Protein AF-A0A5C6EEV6-F1 (afdb_monomer)

Solvent-accessible surface area (backbone atoms only — not comparable to full-atom values): 4755 Å² total; per-residue (Å²): 141,78,89,85,50,84,76,34,47,80,43,80,44,99,87,72,50,76,46,81,44,50,64,81,59,52,49,53,50,89,84,60,71,77,63,37,88,82,46,83,65,99,47,82,29,12,73,93,49,71,52,62,24,36,58,57,30,21,68,72,32,91,93,51,54,90,68,80,84,80,78,131

Nearest PDB structures (foldseek):
  9gc3-assembly1_A  TM=4.993E-01  e=8.397E+00  Saccharomyces cerevisiae
  8i9r-assembly1_CC  TM=3.781E-01  e=3.489E+00  Thermochaetoides thermophila DSM 1495
  8i9p-assembly1_CC  TM=3.829E-01  e=5.413E+00  Thermochaetoides thermophila DSM 1495

Organism: NCBI:txid2528015

Foldseek 3Di:
DDDDDAQFDWDQAPVRDTDTDGPPDQQADPPDDAQDPPDPDPDCNDPPHQGRTPLVSQRPDPVHDSDDPPDD

Sequence (72 aa):
MSSRHSGGVHVLMGDGAVKFITDSIEAGSRNAGMVWNGATGIGPRAPGKESPYGLWGALGTRANKEIASLDD

Radius of gyration: 13.97 Å; Cα contacts (8 Å, |Δi|>4): 89; chains: 1; bounding box: 31×33×35 Å

Mean predicted aligned error: 6.58 Å

pLDDT: mean 82.89, std 12.67, range [43.72, 95.19]

Secondary structure (DSSP, 8-state):
-----TT-EEEE-TTS-EEEE-TT-----TTPPPP-TT--SSSTTSTTPPPTTHHHHHHH-TT--S------

InterPro domains:
  IPR011453 Domain of unknown function DUF1559 [PF07596] (1-27)
  IPR027558 Prepilin-type processing-associated H-X9-DG C-terminal domain [TIGR04294] (1-22)

Structure (mmCIF, N/CA/C/O backbone):
data_AF-A0A5C6EEV6-F1
#
_entry.id   AF-A0A5C6EEV6-F1
#
loop_
_atom_site.group_PDB
_atom_site.id
_atom_site.type_symbol
_atom_site.label_atom_id
_atom_site.label_alt_id
_atom_site.label_comp_id
_atom_site.label_asym_id
_atom_site.label_entity_id
_atom_site.label_seq_id
_atom_site.pdbx_PDB_ins_code
_atom_site.Cartn_x
_atom_site.Cartn_y
_atom_site.Cartn_z
_atom_site.occupancy
_atom_site.B_iso_or_equiv
_atom_site.auth_seq_id
_atom_site.auth_comp_id
_atom_site.auth_asym_id
_atom_site.auth_atom_id
_atom_site.pdbx_PDB_model_num
ATOM 1 N N . MET A 1 1 ? -13.621 -12.712 -9.944 1.00 44.94 1 MET A N 1
ATOM 2 C CA . MET A 1 1 ? -13.953 -13.070 -8.547 1.00 44.94 1 MET A CA 1
ATOM 3 C C . MET A 1 1 ? -13.207 -12.094 -7.642 1.00 44.94 1 MET A C 1
ATOM 5 O O . MET A 1 1 ? -12.056 -11.813 -7.945 1.00 44.94 1 MET A O 1
ATOM 9 N N . SER A 1 2 ? -13.850 -11.480 -6.648 1.00 66.50 2 SER A N 1
ATOM 10 C CA . SER A 1 2 ? -13.235 -10.447 -5.792 1.00 66.50 2 SER A CA 1
ATOM 11 C C . SER A 1 2 ? -13.786 -10.576 -4.374 1.00 66.50 2 SER A C 1
ATOM 13 O O . SER A 1 2 ? -14.973 -10.857 -4.210 1.00 66.50 2 SER A O 1
ATOM 15 N N . SER A 1 3 ? -12.926 -10.409 -3.370 1.00 62.25 3 SER A N 1
ATOM 16 C CA . SER A 1 3 ? -13.329 -10.356 -1.965 1.00 62.25 3 SER A CA 1
ATOM 17 C C . SER A 1 3 ? -14.151 -9.093 -1.709 1.00 62.25 3 SER A C 1
ATOM 19 O O . SER A 1 3 ? -13.723 -7.995 -2.052 1.00 62.25 3 SER A O 1
ATOM 21 N N . AR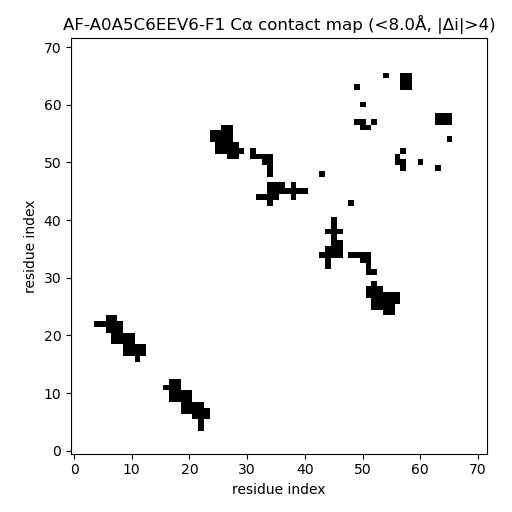G A 1 4 ? -15.340 -9.249 -1.119 1.00 73.94 4 ARG A N 1
ATOM 22 C CA . ARG A 1 4 ? -16.267 -8.151 -0.807 1.00 73.94 4 ARG A CA 1
ATOM 23 C C . ARG A 1 4 ? -16.248 -7.857 0.689 1.00 73.94 4 ARG A C 1
ATOM 25 O O . ARG A 1 4 ? -17.105 -8.330 1.426 1.00 73.94 4 ARG A O 1
ATOM 32 N N . HIS A 1 5 ? -15.253 -7.093 1.118 1.00 80.19 5 HIS A N 1
ATOM 33 C CA . HIS A 1 5 ? -15.167 -6.563 2.474 1.00 80.19 5 HIS A CA 1
ATOM 34 C C . HIS A 1 5 ? -15.628 -5.109 2.468 1.00 80.19 5 HIS A C 1
ATOM 36 O O . HIS A 1 5 ? -14.850 -4.208 2.176 1.00 80.19 5 HIS A O 1
ATOM 42 N N . SER A 1 6 ? -16.918 -4.904 2.735 1.00 82.69 6 SER A N 1
ATOM 43 C CA . SER A 1 6 ? -17.495 -3.562 2.804 1.00 82.69 6 SER A CA 1
ATOM 44 C C . SER A 1 6 ? -16.809 -2.763 3.909 1.00 82.69 6 SER A C 1
ATOM 46 O O . SER A 1 6 ? -16.728 -3.229 5.046 1.00 82.69 6 SER A O 1
ATOM 48 N N . GLY A 1 7 ? -16.324 -1.571 3.580 1.00 86.88 7 GLY A N 1
ATOM 49 C CA . GLY A 1 7 ? -15.652 -0.667 4.511 1.00 86.88 7 GLY A CA 1
ATOM 50 C C . GLY A 1 7 ? -14.157 -0.928 4.699 1.00 86.88 7 GLY A C 1
ATOM 51 O O . GLY A 1 7 ? -13.448 0.011 5.048 1.00 86.88 7 GLY A O 1
ATOM 52 N N . GLY A 1 8 ? -13.655 -2.140 4.433 1.00 92.06 8 GLY A N 1
ATOM 53 C CA . GLY A 1 8 ? -12.221 -2.442 4.472 1.00 92.06 8 GLY A CA 1
ATOM 54 C C . GLY A 1 8 ? -11.816 -3.681 5.273 1.00 92.06 8 GLY A C 1
ATOM 55 O O . GLY A 1 8 ? -12.628 -4.545 5.619 1.00 92.06 8 GLY A O 1
ATOM 56 N N . VAL A 1 9 ? -10.514 -3.776 5.544 1.00 93.38 9 VAL A N 1
ATOM 57 C CA . VAL A 1 9 ? -9.861 -4.897 6.233 1.00 93.38 9 VAL A CA 1
ATOM 58 C C . VAL A 1 9 ? -8.744 -4.414 7.154 1.00 93.38 9 VAL A C 1
ATOM 60 O O . VAL A 1 9 ? -8.126 -3.377 6.926 1.00 93.38 9 VAL A O 1
ATOM 63 N N . HIS A 1 10 ? -8.439 -5.208 8.178 1.00 95.12 10 HIS A N 1
ATOM 64 C CA . HIS A 1 10 ? -7.206 -5.053 8.944 1.00 95.12 10 HIS A CA 1
ATOM 65 C C . HIS A 1 10 ? -6.073 -5.815 8.252 1.00 95.12 10 HIS A C 1
ATOM 67 O O . HIS A 1 10 ? -6.225 -6.994 7.932 1.00 95.12 10 HIS A O 1
ATOM 73 N N . VAL A 1 11 ? -4.941 -5.148 8.033 1.00 92.69 11 VAL A N 1
ATOM 74 C CA . VAL A 1 11 ? -3.765 -5.695 7.347 1.00 92.69 11 VAL A CA 1
ATOM 75 C C . VAL A 1 11 ? -2.573 -5.688 8.296 1.00 92.69 11 VAL A C 1
ATOM 77 O O . VAL A 1 11 ? -2.282 -4.668 8.921 1.00 92.69 11 VAL A O 1
ATOM 80 N N . LEU A 1 12 ? -1.890 -6.832 8.393 1.00 93.81 12 LEU A N 1
ATOM 81 C CA . LEU A 1 12 ? -0.604 -6.952 9.077 1.00 93.81 12 LEU A CA 1
ATOM 82 C C . LEU A 1 12 ? 0.508 -6.439 8.159 1.00 93.81 12 LEU A C 1
ATOM 84 O O . LEU A 1 12 ? 0.673 -6.920 7.037 1.00 93.81 12 LEU A O 1
ATOM 88 N N . MET A 1 13 ? 1.275 -5.484 8.661 1.00 90.75 13 MET A N 1
ATOM 89 C CA . MET A 1 13 ? 2.430 -4.902 7.996 1.00 90.75 13 MET A CA 1
ATOM 90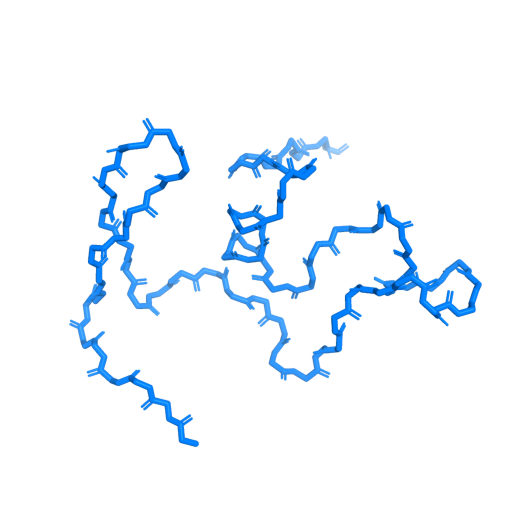 C C . MET A 1 13 ? 3.698 -5.702 8.324 1.00 90.75 13 MET A C 1
ATOM 92 O O . MET A 1 13 ? 3.764 -6.419 9.324 1.00 90.75 13 MET A O 1
ATOM 96 N N . GLY A 1 14 ? 4.732 -5.573 7.489 1.00 85.81 14 GLY A N 1
ATOM 97 C CA . GLY A 1 14 ? 5.993 -6.306 7.668 1.00 85.81 14 GLY A CA 1
ATOM 98 C C . GLY A 1 14 ? 6.772 -5.948 8.942 1.00 85.81 14 GLY A C 1
ATOM 99 O O . GLY A 1 14 ? 7.617 -6.729 9.368 1.00 85.81 14 GLY A O 1
ATOM 100 N N . ASP A 1 15 ? 6.481 -4.801 9.557 1.00 90.12 15 ASP A N 1
ATOM 101 C CA . ASP A 1 15 ? 7.048 -4.345 10.834 1.00 90.12 15 ASP A CA 1
ATOM 102 C C . ASP A 1 15 ? 6.248 -4.817 12.066 1.00 90.12 15 ASP A C 1
ATOM 104 O O . ASP A 1 15 ? 6.609 -4.501 13.198 1.00 90.12 15 ASP A O 1
ATOM 108 N N . GLY A 1 16 ? 5.172 -5.583 11.864 1.00 92.25 16 GLY A N 1
ATOM 109 C CA . GLY A 1 16 ? 4.297 -6.078 12.926 1.00 92.25 16 GLY A CA 1
ATOM 110 C C . GLY A 1 16 ? 3.132 -5.150 13.279 1.00 92.25 16 GLY A C 1
ATOM 111 O O . GLY A 1 16 ? 2.273 -5.543 14.071 1.00 92.25 16 GLY A O 1
ATOM 112 N N . ALA A 1 17 ? 3.045 -3.952 12.692 1.00 93.06 17 ALA A N 1
ATOM 113 C CA . ALA A 1 17 ? 1.890 -3.082 12.878 1.00 93.06 17 ALA A CA 1
ATOM 114 C C . ALA A 1 17 ? 0.643 -3.662 12.192 1.00 93.06 17 ALA A C 1
ATOM 116 O O . ALA A 1 17 ? 0.723 -4.261 11.120 1.00 93.06 17 ALA A O 1
ATOM 117 N N . VAL A 1 18 ? -0.536 -3.434 12.774 1.00 95.19 18 VAL A N 1
ATOM 118 C CA . VAL A 1 18 ? -1.820 -3.741 12.131 1.00 95.19 18 VAL A CA 1
ATOM 119 C C . VAL A 1 18 ? -2.510 -2.432 11.781 1.00 95.19 18 VAL A C 1
ATOM 121 O O . VAL A 1 18 ? -2.817 -1.635 12.667 1.00 95.19 18 VAL A O 1
ATOM 124 N N . LYS A 1 19 ? -2.761 -2.208 10.490 1.00 92.69 19 LYS A N 1
ATOM 125 C CA . LYS A 1 19 ? -3.427 -1.000 9.983 1.00 92.69 19 LYS A CA 1
ATOM 126 C C . LYS A 1 19 ? -4.787 -1.361 9.386 1.00 92.69 19 LYS A C 1
ATOM 128 O O . LYS A 1 19 ? -4.923 -2.383 8.717 1.00 92.69 19 LYS A O 1
ATOM 133 N N . PHE A 1 20 ? -5.801 -0.533 9.636 1.00 93.94 20 PHE A N 1
ATOM 134 C CA . PHE A 1 20 ? -7.073 -0.635 8.922 1.00 93.94 20 PHE A CA 1
ATOM 135 C C . PHE A 1 20 ? -6.933 0.032 7.554 1.00 93.94 20 PHE A C 1
ATOM 137 O O . PHE A 1 20 ? -6.475 1.170 7.466 1.00 93.94 20 PHE A O 1
ATOM 144 N N . ILE A 1 21 ? -7.314 -0.683 6.502 1.00 92.06 21 ILE A N 1
ATOM 145 C CA . ILE A 1 21 ? -7.282 -0.208 5.123 1.00 92.06 21 ILE A CA 1
ATOM 146 C C . ILE A 1 21 ? -8.697 -0.283 4.571 1.00 92.06 21 ILE A C 1
ATOM 148 O O . ILE A 1 21 ? -9.312 -1.351 4.568 1.00 92.06 21 ILE A O 1
ATOM 152 N N . THR A 1 22 ? -9.203 0.861 4.117 1.00 93.19 22 THR A N 1
ATOM 153 C CA . THR A 1 22 ? -10.549 0.984 3.560 1.00 93.19 22 THR A CA 1
ATOM 154 C C . THR A 1 22 ? -10.654 0.302 2.200 1.00 93.19 22 THR A C 1
ATOM 156 O O . THR A 1 22 ? -9.669 0.109 1.487 1.00 93.19 22 THR A O 1
ATOM 159 N N . ASP A 1 23 ? -11.878 -0.030 1.804 1.00 89.25 23 ASP A N 1
ATOM 160 C CA . ASP A 1 23 ? -12.186 -0.539 0.463 1.00 89.25 23 ASP A CA 1
ATOM 161 C C . ASP A 1 23 ? -12.010 0.512 -0.652 1.00 89.25 23 ASP A C 1
ATOM 163 O O . ASP A 1 23 ? -11.973 0.157 -1.829 1.00 89.25 23 ASP A O 1
ATOM 167 N N . SER A 1 24 ? -11.851 1.786 -0.286 1.00 90.06 24 SER A N 1
ATOM 168 C CA . SER A 1 24 ? -11.579 2.915 -1.180 1.00 90.06 24 SER A CA 1
ATOM 169 C C . SER A 1 24 ? -10.095 3.161 -1.477 1.00 90.06 24 SER A C 1
ATOM 171 O O . SER A 1 24 ? -9.765 4.176 -2.092 1.00 90.06 24 SER A O 1
ATOM 173 N N . ILE A 1 25 ? -9.189 2.289 -1.025 1.00 90.38 25 ILE A N 1
ATOM 174 C CA . ILE A 1 25 ? -7.751 2.472 -1.242 1.00 90.38 25 ILE A CA 1
ATOM 175 C C . ILE A 1 25 ? -7.391 2.546 -2.736 1.00 90.38 25 ILE A C 1
ATOM 177 O O . ILE A 1 25 ? -7.887 1.772 -3.556 1.00 90.38 25 ILE A O 1
ATOM 181 N N . GLU A 1 26 ? -6.476 3.457 -3.080 1.00 90.62 26 GLU A N 1
ATOM 182 C CA . GLU A 1 26 ? -5.954 3.605 -4.439 1.00 90.62 26 GLU A CA 1
ATOM 183 C C . GLU A 1 26 ? -5.158 2.358 -4.849 1.00 90.62 26 GLU A C 1
ATOM 185 O O . GLU A 1 26 ? -4.061 2.094 -4.342 1.00 90.62 26 GLU A O 1
ATOM 190 N N . ALA A 1 27 ? -5.740 1.585 -5.766 1.00 89.88 27 ALA A N 1
ATOM 191 C CA . ALA A 1 27 ? -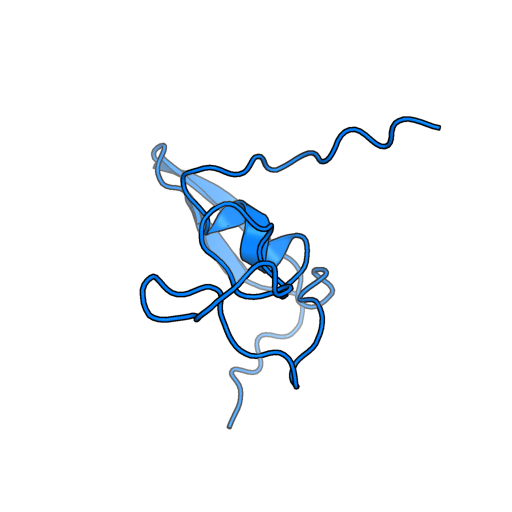5.231 0.294 -6.220 1.00 89.88 27 ALA A CA 1
ATOM 192 C C . ALA A 1 27 ? -4.740 0.314 -7.678 1.00 89.88 27 ALA A C 1
ATOM 194 O O . ALA A 1 27 ? -4.461 -0.745 -8.251 1.00 89.88 27 ALA A O 1
ATOM 195 N N . GLY A 1 28 ? -4.630 1.497 -8.288 1.00 90.19 28 GLY A N 1
ATOM 196 C CA . GLY A 1 28 ? -4.143 1.692 -9.643 1.00 90.19 28 GLY A CA 1
ATOM 197 C C . GLY A 1 28 ? -4.971 0.978 -10.711 1.00 90.19 28 GLY A C 1
ATOM 198 O O . GLY A 1 28 ? -6.168 0.708 -10.568 1.00 90.19 28 GLY A O 1
ATOM 199 N N . SER A 1 29 ? -4.322 0.668 -11.834 1.00 88.00 29 SER A N 1
ATOM 200 C CA . SER A 1 29 ? -5.007 0.087 -12.989 1.00 88.00 29 SER A CA 1
ATOM 201 C C . SER A 1 29 ? -5.119 -1.430 -12.884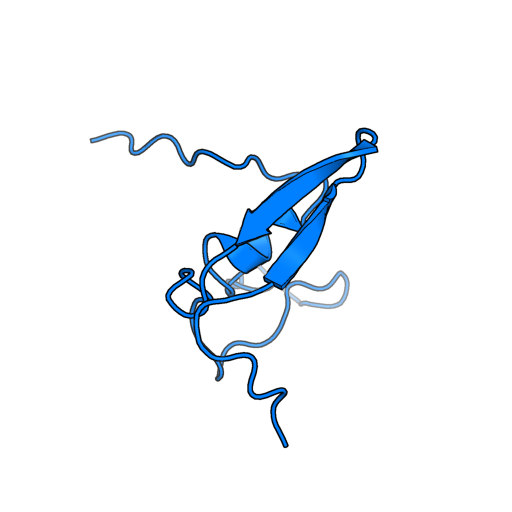 1.00 88.00 29 SER A C 1
ATOM 203 O O . SER A 1 29 ? -4.130 -2.159 -12.904 1.00 88.00 29 SER A O 1
ATOM 205 N N . ARG A 1 30 ? -6.359 -1.924 -12.913 1.00 85.00 30 ARG A N 1
ATOM 206 C CA . ARG A 1 30 ? -6.683 -3.362 -12.943 1.00 85.00 30 ARG A CA 1
ATOM 207 C C . ARG A 1 30 ? -6.281 -4.059 -14.247 1.00 85.00 30 ARG A C 1
ATOM 209 O O . ARG A 1 30 ? -6.259 -5.283 -14.293 1.00 85.00 30 ARG A O 1
ATOM 216 N N . ASN A 1 31 ? -6.002 -3.286 -15.297 1.00 89.75 31 ASN A N 1
ATOM 217 C CA . ASN A 1 31 ? -5.567 -3.789 -16.601 1.00 89.75 31 ASN A CA 1
ATOM 218 C C . ASN A 1 31 ? -4.043 -3.720 -16.770 1.00 89.75 31 ASN A C 1
ATOM 220 O O . ASN A 1 31 ? -3.514 -4.185 -17.781 1.00 89.75 31 ASN A O 1
ATOM 224 N N . ALA A 1 32 ? -3.329 -3.116 -15.816 1.00 86.69 32 ALA A N 1
ATOM 225 C CA . ALA A 1 32 ? -1.880 -3.092 -15.851 1.00 86.69 32 ALA A CA 1
ATOM 226 C C . ALA A 1 32 ? -1.321 -4.465 -15.478 1.00 86.69 32 ALA A C 1
ATOM 228 O O . ALA A 1 32 ? -1.855 -5.168 -14.624 1.00 86.69 32 ALA A O 1
ATOM 229 N N . GLY A 1 33 ? -0.214 -4.841 -16.112 1.00 88.62 33 GLY A N 1
ATOM 230 C CA . GLY A 1 33 ? 0.533 -6.009 -15.675 1.00 88.62 33 GLY A CA 1
ATOM 231 C C . GLY A 1 33 ? 1.679 -5.624 -14.744 1.00 88.62 33 GLY A C 1
ATOM 232 O O . GLY A 1 33 ? 2.238 -4.535 -14.847 1.00 88.62 33 GLY A O 1
ATOM 233 N N . MET A 1 34 ? 2.055 -6.552 -13.865 1.00 89.00 34 MET A N 1
ATOM 234 C CA . MET A 1 34 ? 3.088 -6.336 -12.849 1.00 89.00 34 MET A CA 1
ATOM 235 C C . MET A 1 34 ? 4.478 -6.044 -13.434 1.00 89.00 34 MET A C 1
ATOM 237 O O . MET A 1 34 ? 4.813 -6.509 -14.535 1.00 89.00 34 MET A O 1
ATOM 241 N N . VAL A 1 35 ? 5.278 -5.311 -12.654 1.00 89.44 35 VAL A N 1
ATOM 242 C CA . VAL A 1 35 ? 6.731 -5.194 -12.828 1.00 89.44 35 VAL A CA 1
ATOM 243 C C . VAL A 1 35 ? 7.361 -6.568 -12.607 1.00 89.44 35 VAL A C 1
ATOM 245 O O . VAL A 1 35 ? 7.003 -7.268 -11.660 1.00 89.44 35 VAL A O 1
ATOM 248 N N . TRP A 1 36 ? 8.272 -6.983 -13.486 1.00 89.12 36 TRP A N 1
ATOM 249 C CA . TRP A 1 36 ? 8.925 -8.292 -13.384 1.00 89.12 36 TRP A CA 1
ATOM 250 C C . TRP A 1 36 ? 10.304 -8.293 -14.053 1.00 89.12 36 TRP A C 1
ATOM 252 O O . TRP A 1 36 ? 10.548 -7.549 -15.000 1.00 89.12 36 TRP A O 1
ATOM 262 N N . ASN A 1 37 ? 11.200 -9.166 -13.583 1.00 84.81 37 ASN A N 1
ATOM 263 C CA . ASN A 1 37 ? 12.603 -9.201 -14.019 1.00 84.81 37 ASN A CA 1
ATOM 264 C C . ASN A 1 37 ? 12.803 -9.578 -15.497 1.00 84.81 37 ASN A C 1
ATOM 266 O O . ASN A 1 37 ? 13.839 -9.257 -16.064 1.00 84.81 37 ASN A O 1
ATOM 270 N N . GLY A 1 38 ? 11.821 -10.235 -16.123 1.00 82.56 38 GLY A N 1
ATOM 271 C CA . GLY A 1 38 ? 11.859 -10.613 -17.540 1.00 82.56 38 GLY A CA 1
ATOM 272 C C . GLY A 1 38 ? 11.335 -9.541 -18.500 1.00 82.56 38 GLY A C 1
ATOM 273 O O . GLY A 1 38 ? 11.283 -9.785 -19.703 1.00 82.56 38 GLY A O 1
ATOM 274 N N . ALA A 1 39 ? 10.909 -8.373 -18.005 1.00 82.75 39 ALA A N 1
ATOM 275 C CA . ALA A 1 39 ? 10.478 -7.281 -18.871 1.00 82.75 39 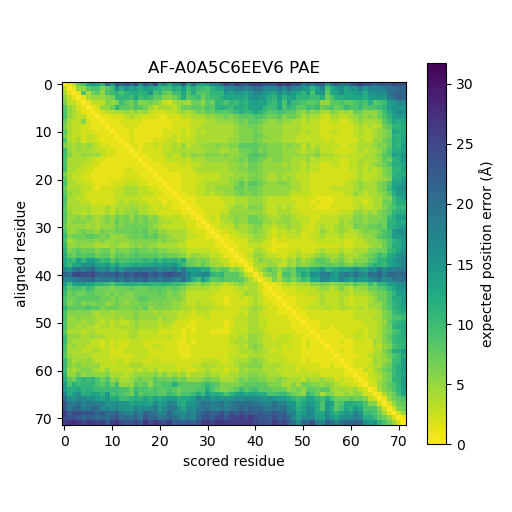ALA A CA 1
ATOM 276 C C . ALA A 1 39 ? 11.669 -6.747 -19.679 1.00 82.75 39 ALA A C 1
ATOM 278 O O . ALA A 1 39 ? 12.582 -6.132 -19.134 1.00 82.75 39 ALA A O 1
ATOM 279 N N . THR A 1 40 ? 11.646 -6.954 -20.993 1.00 68.88 40 THR A N 1
ATOM 280 C CA . THR A 1 40 ? 12.637 -6.400 -21.919 1.00 68.88 40 THR A CA 1
ATOM 281 C C . THR A 1 40 ? 12.435 -4.889 -22.104 1.00 68.88 40 THR A C 1
ATOM 283 O O . THR A 1 40 ? 11.388 -4.470 -22.599 1.00 68.88 40 THR A O 1
ATOM 286 N N . GLY A 1 41 ? 13.444 -4.076 -21.761 1.00 66.44 41 GLY A N 1
ATOM 287 C CA . GLY A 1 41 ? 13.547 -2.649 -22.127 1.00 66.44 41 GLY A CA 1
ATOM 288 C C . GLY A 1 41 ? 13.240 -1.623 -21.021 1.00 66.44 41 GLY A C 1
ATOM 289 O O . GLY A 1 41 ? 13.115 -1.966 -19.852 1.00 66.44 41 GLY A O 1
ATOM 290 N N . ILE A 1 42 ? 13.103 -0.343 -21.412 1.00 70.25 42 ILE A N 1
ATOM 291 C CA . ILE A 1 42 ? 12.756 0.822 -20.558 1.00 70.25 42 ILE A CA 1
ATOM 292 C C . ILE A 1 42 ? 11.221 0.984 -20.479 1.00 70.25 42 ILE A C 1
ATOM 294 O O . ILE A 1 42 ? 10.658 2.049 -20.718 1.00 70.25 42 ILE A O 1
ATOM 298 N N . GLY A 1 43 ? 10.507 -0.118 -20.251 1.00 80.25 43 GLY A N 1
ATOM 299 C CA . GLY A 1 43 ? 9.044 -0.118 -20.189 1.00 80.25 43 GLY A CA 1
ATOM 300 C C . GLY A 1 43 ? 8.512 0.212 -18.789 1.00 80.25 43 GLY A C 1
ATOM 301 O O . GLY A 1 43 ? 9.237 0.064 -17.807 1.00 80.25 43 GLY A O 1
ATOM 302 N N . PRO A 1 44 ? 7.216 0.544 -18.641 1.00 83.12 44 PRO A N 1
ATOM 303 C CA . PRO A 1 44 ? 6.590 0.800 -17.334 1.00 83.12 44 PRO A CA 1
ATOM 304 C C . PRO A 1 44 ? 6.591 -0.419 -16.393 1.00 83.12 44 PRO A C 1
ATOM 306 O O . PRO A 1 44 ? 6.277 -0.293 -15.218 1.00 83.12 44 PRO A O 1
ATOM 309 N N . ARG A 1 45 ? 6.948 -1.603 -16.907 1.00 88.62 45 ARG A N 1
ATOM 310 C CA . ARG A 1 45 ? 7.014 -2.879 -16.177 1.00 88.62 45 ARG A CA 1
ATOM 311 C C . ARG A 1 45 ? 8.448 -3.372 -15.956 1.00 88.62 45 ARG A C 1
ATOM 313 O O . ARG A 1 45 ? 8.634 -4.496 -15.490 1.00 88.62 45 ARG A O 1
ATOM 320 N N . ALA A 1 46 ? 9.440 -2.570 -16.345 1.00 89.56 46 ALA A N 1
ATOM 321 C CA . ALA A 1 46 ? 10.849 -2.877 -16.147 1.00 89.56 46 ALA A CA 1
ATOM 322 C C . ALA A 1 46 ? 11.216 -2.856 -14.652 1.00 89.56 46 ALA A C 1
ATOM 324 O O . ALA A 1 46 ? 10.587 -2.123 -13.881 1.00 89.56 46 ALA A O 1
ATOM 325 N N . PRO A 1 47 ? 12.231 -3.626 -14.221 1.00 87.69 47 PRO A N 1
ATOM 326 C CA . PRO A 1 47 ? 12.735 -3.559 -12.852 1.00 87.69 47 PRO A CA 1
ATOM 327 C C . PRO A 1 47 ? 13.089 -2.128 -12.431 1.00 87.69 47 PRO A C 1
ATOM 329 O O . PRO A 1 47 ? 13.652 -1.365 -13.212 1.00 87.69 47 PRO A O 1
ATOM 332 N N . GLY A 1 48 ? 12.756 -1.767 -11.190 1.00 85.56 48 GLY A N 1
ATOM 333 C CA . GLY A 1 48 ? 12.982 -0.422 -10.647 1.00 85.56 48 GLY A CA 1
ATOM 334 C C . GLY A 1 48 ? 11.884 0.597 -10.966 1.00 85.56 48 GLY A C 1
ATOM 335 O O . GLY A 1 48 ? 11.959 1.728 -10.496 1.00 85.56 48 GLY A O 1
ATOM 336 N N . LYS A 1 49 ? 10.850 0.224 -11.731 1.00 88.06 49 LYS A N 1
ATOM 337 C CA . LYS A 1 49 ? 9.641 1.043 -11.874 1.00 88.06 49 LYS A CA 1
ATOM 338 C C . LYS A 1 49 ? 8.699 0.855 -10.688 1.00 88.06 49 LYS A C 1
ATOM 340 O O . LYS A 1 49 ? 8.662 -0.205 -10.065 1.00 88.06 49 LYS A O 1
ATOM 345 N N . GLU A 1 50 ? 7.930 1.901 -10.404 1.00 87.31 50 GLU A N 1
ATOM 346 C CA . GLU A 1 50 ? 6.889 1.871 -9.383 1.00 87.31 50 GLU A CA 1
ATOM 347 C C . GLU A 1 50 ? 5.799 0.850 -9.713 1.00 87.31 50 GLU A C 1
ATOM 349 O O . GLU A 1 50 ? 5.555 0.503 -10.873 1.00 87.31 50 GLU A O 1
ATOM 354 N N . SER A 1 51 ? 5.133 0.363 -8.667 1.00 89.00 51 SER A N 1
ATOM 355 C CA . SER A 1 51 ? 4.033 -0.577 -8.825 1.00 89.00 51 SER A CA 1
ATOM 356 C C . SER A 1 51 ? 2.853 0.102 -9.531 1.00 89.00 51 SER A C 1
ATOM 358 O O . SER A 1 51 ? 2.432 1.177 -9.106 1.00 89.00 51 SER A O 1
ATOM 360 N N . PRO A 1 52 ? 2.248 -0.522 -10.557 1.00 90.62 52 PRO A N 1
ATOM 361 C CA . PRO A 1 52 ? 1.113 0.061 -11.273 1.00 90.62 52 PRO A CA 1
ATOM 362 C C . PRO A 1 52 ? -0.201 0.012 -10.475 1.00 90.62 52 PRO A C 1
ATOM 364 O O . PRO A 1 52 ? -1.239 0.440 -10.981 1.00 90.62 52 PRO A O 1
ATOM 367 N N . TYR A 1 53 ? -0.169 -0.533 -9.255 1.00 91.44 53 TYR A N 1
ATOM 368 C CA . TYR A 1 53 ? -1.335 -0.728 -8.395 1.00 91.44 53 TYR A CA 1
ATOM 369 C C . TYR A 1 53 ? -1.479 0.362 -7.322 1.00 91.44 53 TYR A C 1
ATOM 371 O O . TYR A 1 53 ? -1.983 0.095 -6.232 1.00 91.44 53 TYR A O 1
ATOM 379 N N . GLY A 1 54 ? -1.004 1.576 -7.611 1.00 89.69 54 GLY A N 1
ATOM 380 C CA . GLY A 1 54 ? -1.176 2.740 -6.741 1.00 89.69 54 GLY A CA 1
ATOM 381 C C . GLY A 1 54 ? -0.560 2.563 -5.351 1.00 89.69 54 GLY A C 1
ATOM 382 O O . GLY A 1 54 ? 0.452 1.873 -5.181 1.00 89.69 54 GLY A O 1
ATOM 383 N N . LEU A 1 55 ? -1.198 3.166 -4.342 1.00 90.06 55 LEU A N 1
ATOM 384 C CA . LEU A 1 55 ? -0.775 3.073 -2.942 1.00 90.06 55 LEU A CA 1
ATOM 385 C C . LEU A 1 55 ? -0.753 1.619 -2.458 1.00 90.06 55 LEU A C 1
ATOM 387 O O . LEU A 1 55 ? 0.201 1.206 -1.801 1.00 90.06 55 LEU A O 1
ATOM 391 N N . TRP A 1 56 ? -1.760 0.821 -2.824 1.00 91.06 56 TRP A N 1
ATOM 392 C CA . TRP A 1 56 ? -1.795 -0.599 -2.467 1.00 91.06 56 TRP A CA 1
ATOM 393 C C . TRP A 1 56 ? -0.563 -1.348 -2.991 1.00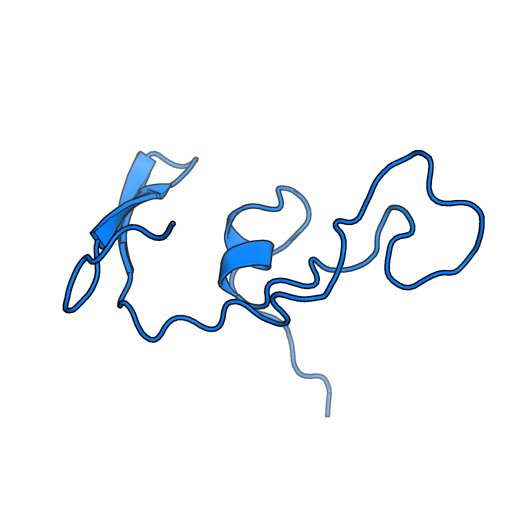 91.06 56 TRP A C 1
ATOM 395 O O . TRP A 1 56 ? 0.077 -2.119 -2.273 1.00 91.06 56 TRP A O 1
ATOM 405 N N . GLY A 1 57 ? -0.186 -1.070 -4.238 1.00 90.38 57 GLY A N 1
ATOM 406 C CA . GLY A 1 57 ? 1.019 -1.602 -4.858 1.00 90.38 57 GLY A CA 1
ATOM 407 C C . GLY A 1 57 ? 2.308 -1.139 -4.183 1.00 90.38 57 GLY A C 1
ATOM 408 O O . GLY A 1 57 ? 3.239 -1.936 -4.048 1.00 90.38 57 GLY A O 1
ATOM 409 N N . ALA A 1 58 ? 2.372 0.123 -3.758 1.00 89.94 58 ALA A N 1
ATOM 410 C CA . ALA A 1 58 ? 3.524 0.682 -3.060 1.00 89.94 58 ALA A CA 1
ATOM 411 C C . ALA A 1 58 ? 3.731 0.035 -1.682 1.00 89.94 58 ALA A C 1
ATOM 413 O O . ALA A 1 58 ? 4.844 -0.393 -1.390 1.00 89.94 58 ALA A O 1
ATOM 414 N N . LEU A 1 59 ? 2.667 -0.137 -0.888 1.00 90.25 59 LEU A N 1
ATOM 415 C CA . LEU A 1 59 ? 2.725 -0.770 0.439 1.00 90.25 59 LEU A CA 1
ATOM 416 C C . LEU A 1 59 ? 3.290 -2.199 0.401 1.00 90.25 59 LEU A C 1
ATOM 418 O O . LEU A 1 59 ? 3.997 -2.612 1.317 1.00 90.25 59 LEU A O 1
ATOM 422 N N . GLY A 1 60 ? 2.987 -2.955 -0.657 1.00 88.06 60 GLY A N 1
ATOM 423 C CA . GLY A 1 60 ? 3.489 -4.320 -0.844 1.00 88.06 60 GLY A CA 1
ATOM 424 C C . GLY A 1 60 ? 4.873 -4.409 -1.497 1.00 88.06 60 GLY A C 1
ATOM 425 O O . GLY A 1 60 ? 5.468 -5.487 -1.533 1.00 88.06 60 GLY A O 1
ATOM 426 N N . THR A 1 61 ? 5.402 -3.308 -2.036 1.00 87.69 61 THR A N 1
ATOM 427 C CA . THR A 1 61 ? 6.687 -3.305 -2.744 1.00 87.69 61 THR A CA 1
ATOM 428 C C . THR A 1 61 ? 7.801 -2.919 -1.783 1.00 87.69 61 THR A C 1
ATOM 430 O O . THR A 1 61 ? 7.912 -1.770 -1.381 1.00 87.69 61 THR A O 1
ATOM 433 N N . ARG A 1 62 ? 8.693 -3.865 -1.462 1.00 83.75 62 ARG A N 1
ATOM 434 C CA . ARG A 1 62 ? 9.798 -3.664 -0.499 1.00 83.75 62 ARG A CA 1
ATOM 435 C C . ARG A 1 62 ? 10.698 -2.454 -0.794 1.00 83.75 62 ARG A C 1
ATOM 437 O O . ARG A 1 62 ? 11.292 -1.906 0.125 1.00 83.75 62 ARG A O 1
ATOM 444 N N . ALA A 1 63 ? 10.849 -2.089 -2.067 1.00 82.69 63 ALA A N 1
ATOM 445 C CA . ALA A 1 63 ? 11.660 -0.947 -2.491 1.00 82.69 63 ALA A CA 1
ATOM 446 C C . ALA A 1 63 ? 10.903 0.396 -2.455 1.00 82.69 63 ALA A C 1
ATOM 448 O O . ALA A 1 63 ? 11.522 1.438 -2.658 1.00 82.69 63 ALA A O 1
ATOM 449 N N . ASN A 1 64 ? 9.592 0.381 -2.199 1.00 79.69 64 ASN A N 1
ATOM 450 C CA . ASN A 1 64 ? 8.737 1.563 -2.212 1.00 79.69 64 ASN A CA 1
ATOM 451 C C . ASN A 1 64 ? 8.400 2.013 -0.782 1.00 79.69 64 ASN A C 1
ATOM 453 O O . ASN A 1 64 ? 8.692 1.333 0.202 1.00 79.69 64 ASN A O 1
ATOM 457 N N . LYS A 1 65 ? 7.799 3.200 -0.677 1.00 72.12 65 LYS A N 1
ATOM 458 C CA . LYS A 1 65 ? 7.388 3.839 0.578 1.00 72.12 65 LYS A CA 1
ATOM 459 C C . LYS A 1 65 ? 5.878 4.081 0.563 1.00 72.12 65 LYS A C 1
ATOM 461 O O . LYS A 1 65 ? 5.277 4.125 -0.506 1.00 72.12 65 LYS A O 1
ATOM 466 N N . GLU A 1 66 ? 5.274 4.270 1.739 1.00 68.44 66 GLU A N 1
ATOM 467 C CA . GLU A 1 66 ? 3.843 4.615 1.850 1.00 68.44 66 GLU A CA 1
ATOM 468 C C . GLU A 1 66 ? 3.530 6.042 1.359 1.00 68.44 66 GLU A C 1
ATOM 470 O O . GLU A 1 66 ? 2.385 6.338 1.035 1.00 68.44 66 GLU A O 1
ATOM 475 N N . ILE A 1 67 ? 4.55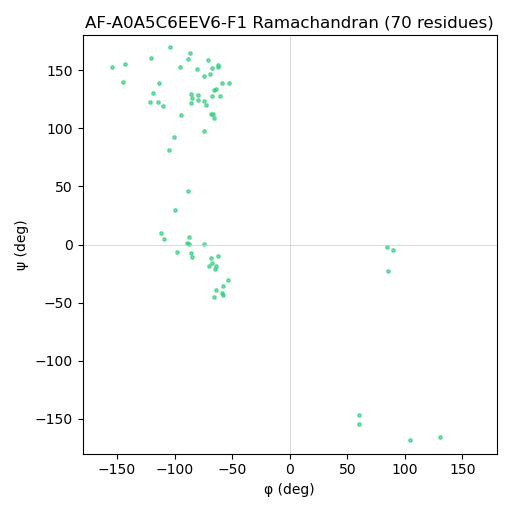0 6.907 1.273 1.00 63.66 67 ILE A N 1
ATOM 476 C CA . ILE A 1 67 ? 4.455 8.287 0.785 1.00 63.66 67 ILE A CA 1
ATOM 477 C C . ILE A 1 67 ? 5.259 8.411 -0.515 1.00 63.66 67 ILE A C 1
ATOM 479 O O . ILE A 1 67 ? 6.466 8.154 -0.518 1.00 63.66 67 ILE A O 1
ATOM 483 N N . ALA A 1 68 ? 4.605 8.838 -1.596 1.00 57.59 68 ALA A N 1
ATOM 484 C CA . ALA A 1 68 ? 5.284 9.391 -2.764 1.00 57.59 68 ALA A CA 1
ATOM 485 C C . ALA A 1 68 ? 5.538 10.882 -2.502 1.00 57.59 68 ALA A C 1
ATOM 487 O O 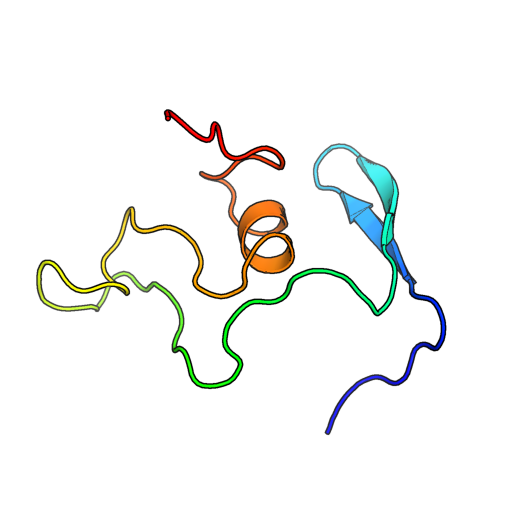. ALA A 1 68 ? 4.604 11.608 -2.162 1.00 57.59 68 ALA A O 1
ATOM 488 N N . SER A 1 69 ? 6.785 11.344 -2.618 1.00 53.12 69 SER A N 1
ATOM 489 C CA . SER A 1 69 ? 7.047 12.780 -2.715 1.00 53.12 69 SER A CA 1
ATOM 490 C C . SER A 1 69 ? 6.506 13.246 -4.063 1.00 53.12 69 SER A C 1
ATOM 492 O O . SER A 1 69 ? 6.995 12.822 -5.107 1.00 53.12 69 SER A O 1
ATOM 494 N N . LEU A 1 70 ? 5.451 14.057 -4.037 1.00 45.34 70 LEU A N 1
ATOM 495 C CA . LEU A 1 70 ? 5.075 14.866 -5.187 1.00 45.34 70 LEU A CA 1
ATOM 496 C C . LEU A 1 70 ? 6.099 16.001 -5.230 1.00 45.34 70 LEU A C 1
ATOM 498 O O . LEU A 1 70 ? 6.004 16.933 -4.437 1.00 45.34 70 LEU A O 1
ATOM 502 N N . ASP A 1 71 ? 7.130 15.859 -6.055 1.00 54.06 71 ASP A N 1
ATOM 50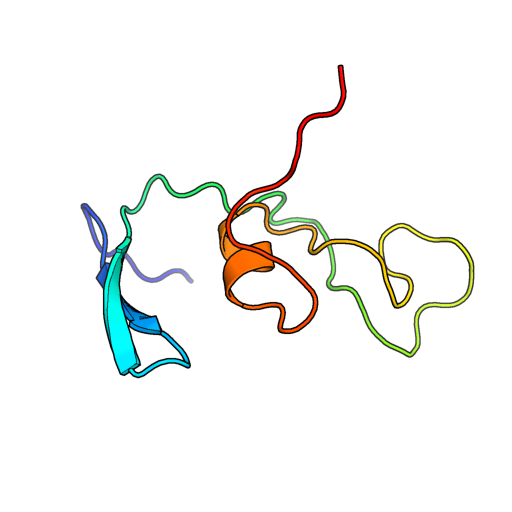3 C CA . ASP A 1 71 ? 7.906 17.025 -6.466 1.00 54.06 71 ASP A CA 1
ATOM 504 C C . ASP A 1 71 ? 7.034 17.790 -7.478 1.00 54.06 71 ASP A C 1
ATOM 506 O O . ASP A 1 71 ? 6.538 17.179 -8.430 1.00 54.06 71 ASP A O 1
ATOM 510 N N . ASP A 1 72 ? 6.778 19.074 -7.195 1.00 43.72 72 ASP A N 1
ATOM 511 C CA . ASP A 1 72 ? 5.963 19.991 -8.017 1.00 43.72 72 ASP A CA 1
ATOM 512 C C . ASP A 1 72 ? 6.462 20.110 -9.471 1.00 43.72 72 ASP A C 1
ATOM 514 O O . ASP A 1 72 ? 7.697 20.205 -9.687 1.00 43.72 72 ASP A O 1
#